Protein AF-A0A3N2N0I7-F1 (afdb_monomer_lite)

Sequence (102 aa):
MNVKKLKTDQIIHLSMTKERAAIALMLIVTSLMLNAREVIDLNRDWRFHRGDSKMWQAPDADDGDWEVINVPHNITSEADDDGKFGAVGIAEADGFCRYNIV

Secondary structure (DSSP, 8-state):
--HHHHHHHHHHHHHHHHHHHHHHHHHHHHHHT-PPPP-----S-EEE-SS--GGGGSTT---TTSEEE-SS--SSS---TT----------TT--------

Structure (mmCIF, N/CA/C/O backbone):
data_AF-A0A3N2N0I7-F1
#
_entry.id   AF-A0A3N2N0I7-F1
#
loop_
_atom_site.group_PDB
_atom_site.id
_atom_site.type_symbol
_atom_site.label_atom_id
_atom_site.label_alt_id
_atom_site.label_comp_id
_atom_site.label_asym_id
_atom_site.label_entity_id
_atom_site.label_seq_id
_atom_site.pdbx_PDB_ins_code
_atom_site.Cartn_x
_atom_site.Cartn_y
_atom_site.Cartn_z
_atom_site.occupancy
_atom_site.B_iso_or_equiv
_atom_site.auth_seq_id
_atom_site.auth_comp_id
_atom_site.auth_asym_id
_atom_site.auth_atom_id
_atom_site.pdbx_PDB_model_num
ATOM 1 N N . MET A 1 1 ? -41.383 -2.241 61.992 1.00 57.31 1 MET A N 1
ATOM 2 C CA . MET A 1 1 ? -40.767 -2.403 60.655 1.00 57.31 1 MET A CA 1
ATOM 3 C C . MET A 1 1 ? -41.885 -2.548 59.628 1.00 57.31 1 MET A C 1
ATOM 5 O O . MET A 1 1 ? -42.707 -3.440 59.783 1.00 57.31 1 MET A O 1
ATOM 9 N N . ASN A 1 2 ? -42.015 -1.627 58.668 1.00 82.25 2 ASN A N 1
ATOM 10 C CA . ASN A 1 2 ? -43.150 -1.622 57.736 1.00 82.25 2 ASN A CA 1
ATOM 11 C C . ASN A 1 2 ? -42.810 -2.460 56.495 1.00 82.25 2 ASN A C 1
ATOM 13 O O . ASN A 1 2 ? -42.039 -2.028 55.642 1.00 82.25 2 ASN A O 1
ATOM 17 N N . VAL A 1 3 ? -43.396 -3.654 56.407 1.00 81.56 3 VAL A N 1
ATOM 18 C CA . VAL A 1 3 ? -43.153 -4.627 55.327 1.00 81.56 3 VAL A CA 1
ATOM 19 C C . VAL A 1 3 ? -43.483 -4.045 53.944 1.00 81.56 3 VAL A C 1
ATOM 21 O O . VAL A 1 3 ? -42.827 -4.383 52.961 1.00 81.56 3 VAL A O 1
ATOM 24 N N . LYS A 1 4 ? -44.441 -3.107 53.858 1.00 81.44 4 LYS A N 1
ATOM 25 C CA . LYS A 1 4 ? -44.764 -2.404 52.605 1.00 81.44 4 LYS A CA 1
ATOM 26 C C . LYS A 1 4 ? -43.635 -1.465 52.180 1.00 81.44 4 LYS A C 1
ATOM 28 O O . LYS A 1 4 ? -43.268 -1.467 51.013 1.00 81.44 4 LYS A O 1
ATOM 33 N N . LYS A 1 5 ? -43.050 -0.727 53.132 1.00 77.88 5 LYS A N 1
ATOM 34 C CA . LYS A 1 5 ? -41.918 0.181 52.881 1.00 77.88 5 LYS A CA 1
ATOM 35 C C . LYS A 1 5 ? -40.695 -0.592 52.380 1.00 77.88 5 LYS A C 1
ATOM 37 O O . LYS A 1 5 ? -40.126 -0.231 51.361 1.00 77.88 5 LYS A O 1
ATOM 42 N N . LEU A 1 6 ? -40.393 -1.724 53.023 1.00 79.81 6 LEU A N 1
ATOM 43 C CA . LEU A 1 6 ? -39.289 -2.600 52.624 1.00 79.81 6 LEU A CA 1
ATOM 44 C C . LEU A 1 6 ? -39.466 -3.128 51.192 1.00 79.81 6 LEU A C 1
ATOM 46 O O . LEU A 1 6 ? -38.515 -3.158 50.421 1.00 79.81 6 LEU A O 1
ATOM 50 N N . LYS A 1 7 ? -40.692 -3.512 50.812 1.00 79.81 7 LYS A N 1
ATOM 51 C CA . LYS A 1 7 ? -40.983 -4.021 49.466 1.00 79.81 7 LYS A CA 1
ATOM 52 C C . LYS A 1 7 ? -40.847 -2.934 48.395 1.00 79.81 7 LYS A C 1
ATOM 54 O O . LYS A 1 7 ? -40.321 -3.217 47.324 1.00 79.81 7 LYS A O 1
ATOM 59 N N . THR A 1 8 ? -41.260 -1.704 48.691 1.00 84.00 8 THR A N 1
ATOM 60 C CA . THR A 1 8 ? -41.086 -0.553 47.795 1.00 84.00 8 THR A CA 1
ATOM 61 C C . THR A 1 8 ? -39.611 -0.193 47.620 1.00 84.00 8 THR A C 1
ATOM 63 O O . THR A 1 8 ? -39.161 -0.056 46.487 1.00 84.00 8 THR A O 1
ATOM 66 N N . ASP A 1 9 ? -38.838 -0.139 48.709 1.00 82.94 9 ASP A N 1
ATOM 67 C CA . ASP A 1 9 ? -37.402 0.165 48.661 1.00 82.94 9 ASP A CA 1
ATOM 68 C C . ASP A 1 9 ? -36.633 -0.900 47.857 1.00 82.94 9 ASP A C 1
ATOM 70 O O . ASP A 1 9 ? -35.796 -0.571 47.018 1.00 82.94 9 ASP A O 1
ATOM 74 N N . GLN A 1 10 ? -36.972 -2.183 48.035 1.00 81.25 10 GLN A N 1
ATOM 75 C CA . GLN A 1 10 ? -36.410 -3.285 47.246 1.00 81.25 10 GLN A CA 1
ATOM 76 C C . GLN A 1 10 ? -36.746 -3.160 45.756 1.00 81.25 10 GLN A C 1
ATOM 78 O O . GLN A 1 10 ? -35.867 -3.338 44.922 1.00 81.25 10 GLN A O 1
ATOM 83 N N . ILE A 1 11 ? -37.989 -2.821 45.402 1.00 76.44 11 ILE A N 1
ATOM 84 C CA . ILE A 1 11 ? -38.406 -2.657 44.001 1.00 76.44 11 ILE A CA 1
ATOM 85 C C . ILE A 1 11 ? -37.707 -1.454 43.352 1.00 76.44 11 ILE A C 1
ATOM 87 O O . ILE A 1 11 ? -37.252 -1.567 42.215 1.00 76.44 11 ILE A O 1
ATOM 91 N N . ILE A 1 12 ? -37.560 -0.334 44.067 1.00 75.56 12 ILE A N 1
ATOM 92 C CA . ILE A 1 12 ? -36.864 0.863 43.574 1.00 75.56 12 ILE A CA 1
ATOM 93 C C . ILE A 1 12 ? -35.371 0.575 43.377 1.00 75.56 12 ILE A C 1
ATOM 95 O O . ILE A 1 12 ? -34.834 0.848 42.304 1.00 75.56 12 ILE A O 1
ATOM 99 N N . HIS A 1 13 ? -34.701 -0.037 44.361 1.00 70.00 13 HIS A N 1
ATOM 100 C CA . HIS A 1 13 ? -33.298 -0.434 44.223 1.00 70.00 13 HIS A CA 1
ATOM 101 C C . HIS A 1 13 ? -33.095 -1.409 43.060 1.00 70.00 13 HIS A C 1
ATOM 103 O O . HIS A 1 13 ? -32.149 -1.229 42.292 1.00 70.00 13 HIS A O 1
ATOM 109 N N . LEU A 1 14 ? -33.995 -2.386 42.895 1.00 72.19 14 LEU A N 1
ATOM 110 C CA . LEU A 1 14 ? -33.964 -3.380 41.818 1.00 72.19 14 LEU A CA 1
ATOM 111 C C . LEU A 1 14 ? -34.268 -2.771 40.435 1.00 72.19 14 LEU A C 1
ATOM 113 O O . LEU A 1 14 ? -33.745 -3.253 39.435 1.00 72.19 14 LEU A O 1
ATOM 117 N N . SER A 1 15 ? -35.088 -1.719 40.357 1.00 71.19 15 SER A N 1
ATOM 118 C CA . SER A 1 15 ? -35.356 -0.952 39.128 1.00 71.19 15 SER A CA 1
ATOM 119 C C . SER A 1 15 ? -34.118 -0.167 38.689 1.00 71.19 15 SER A C 1
ATOM 121 O O . SER A 1 15 ? -33.639 -0.310 37.568 1.00 71.19 15 SER A O 1
ATOM 123 N N . MET A 1 16 ? -33.535 0.590 39.620 1.00 72.75 16 MET A N 1
ATOM 124 C CA . MET A 1 16 ? -32.402 1.484 39.367 1.00 7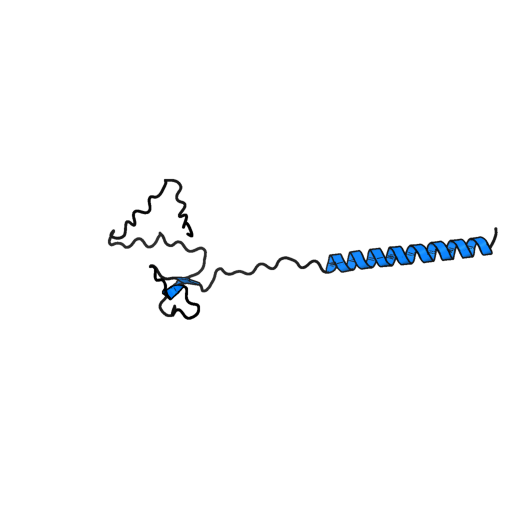2.75 16 MET A CA 1
ATOM 125 C C . MET A 1 16 ? -31.094 0.729 39.071 1.00 72.75 16 MET A C 1
ATOM 127 O O . MET A 1 16 ? -30.236 1.228 38.344 1.00 72.75 16 MET A O 1
ATOM 131 N N . THR A 1 17 ? -30.909 -0.481 39.617 1.00 80.56 17 THR A N 1
ATOM 132 C CA . THR A 1 17 ? -29.733 -1.322 39.306 1.00 80.56 17 THR A CA 1
ATOM 133 C C . THR A 1 17 ? -29.809 -1.958 37.922 1.00 80.56 17 THR A C 1
ATOM 135 O O . THR A 1 17 ? -28.768 -2.102 37.285 1.00 80.56 17 THR A O 1
ATOM 138 N N . LYS A 1 18 ? -31.005 -2.288 37.416 1.00 76.31 18 LYS A N 1
ATOM 139 C CA . LYS A 1 18 ? -31.182 -2.857 36.067 1.00 76.31 18 LYS A CA 1
ATOM 140 C C . LYS A 1 18 ? -30.832 -1.858 34.966 1.00 76.31 18 LYS A C 1
ATOM 142 O O . LYS A 1 18 ? -30.133 -2.216 34.026 1.00 76.31 18 LYS A O 1
ATOM 147 N N . GLU A 1 19 ? -31.262 -0.608 35.107 1.00 84.12 19 GLU A N 1
ATOM 148 C CA . GLU A 1 19 ? -30.968 0.462 34.142 1.00 84.12 19 GLU A CA 1
ATOM 149 C C . GLU A 1 19 ? -29.465 0.762 34.074 1.00 84.12 19 GLU A C 1
ATOM 151 O O . GLU A 1 19 ? -28.878 0.835 32.995 1.00 84.12 19 GLU A O 1
ATOM 156 N N . ARG A 1 20 ? -28.810 0.841 35.238 1.00 86.81 20 ARG A N 1
ATOM 157 C CA . ARG A 1 20 ? -27.353 1.018 35.326 1.00 86.81 20 ARG A CA 1
ATOM 158 C C . ARG A 1 20 ? -26.593 -0.172 34.743 1.00 86.81 20 ARG A C 1
ATOM 160 O O . ARG A 1 20 ? -25.603 0.032 34.046 1.00 86.81 20 ARG A O 1
ATOM 167 N N . ALA A 1 21 ? -27.062 -1.397 34.988 1.00 87.88 21 ALA A N 1
ATOM 168 C CA . ALA A 1 21 ? -26.470 -2.603 34.418 1.00 87.88 21 ALA A CA 1
ATOM 169 C C . ALA A 1 21 ? -26.605 -2.645 32.886 1.00 87.88 21 ALA A C 1
ATOM 171 O O . ALA A 1 21 ? -25.658 -3.039 32.212 1.00 87.88 21 ALA A O 1
ATOM 172 N N . ALA A 1 22 ? -27.732 -2.191 32.328 1.00 89.38 22 ALA A N 1
ATOM 173 C CA . ALA A 1 22 ? -27.937 -2.121 30.882 1.00 89.38 22 ALA A CA 1
ATOM 174 C C . ALA A 1 22 ? -27.012 -1.095 30.206 1.00 89.38 22 ALA A C 1
ATOM 176 O O . ALA A 1 22 ? -26.413 -1.397 29.176 1.00 89.38 22 ALA A O 1
ATOM 177 N N . ILE A 1 23 ? -26.839 0.089 30.806 1.00 89.81 23 ILE A N 1
ATOM 178 C CA . ILE A 1 23 ? -25.900 1.106 30.306 1.00 89.81 23 ILE A CA 1
ATOM 179 C C . ILE A 1 23 ? -24.458 0.589 30.386 1.00 89.81 23 ILE A C 1
ATOM 181 O O . ILE A 1 23 ? -23.713 0.702 29.415 1.00 89.81 23 ILE A O 1
ATOM 185 N N . ALA A 1 24 ? -24.071 -0.029 31.507 1.00 90.44 24 ALA A N 1
ATOM 186 C CA . ALA A 1 24 ? -22.749 -0.636 31.651 1.00 90.44 24 ALA A CA 1
ATOM 187 C C . ALA A 1 24 ? -22.509 -1.727 30.594 1.00 90.44 24 ALA A C 1
ATOM 189 O O . ALA A 1 24 ? -21.450 -1.760 29.975 1.00 90.44 24 ALA A O 1
ATOM 190 N N . LEU A 1 25 ? -23.512 -2.570 30.332 1.00 91.44 25 LEU A N 1
ATOM 191 C CA . LEU A 1 25 ? -23.441 -3.606 29.308 1.00 91.44 25 LEU A CA 1
ATOM 192 C C . LEU A 1 25 ? -23.289 -3.012 27.901 1.00 91.44 25 LEU A C 1
ATOM 194 O O . LEU A 1 25 ? -22.440 -3.480 27.150 1.00 91.44 25 LEU A O 1
ATOM 198 N N . MET A 1 26 ? -24.041 -1.961 27.553 1.00 88.31 26 MET A N 1
ATOM 199 C CA . MET A 1 26 ? -23.873 -1.280 26.262 1.00 88.31 26 MET A CA 1
ATOM 200 C C . MET A 1 26 ? -22.469 -0.694 26.104 1.00 88.31 26 MET A C 1
ATOM 202 O O . MET A 1 26 ? -21.856 -0.875 25.059 1.00 88.31 26 MET A O 1
ATOM 206 N N . LEU A 1 27 ? -21.928 -0.036 27.133 1.00 89.12 27 LEU A N 1
ATOM 207 C CA . LEU A 1 27 ? -20.581 0.544 27.077 1.00 89.12 27 LEU A CA 1
ATOM 208 C C . LEU A 1 27 ? -19.491 -0.526 26.910 1.00 89.12 27 LEU A C 1
ATOM 210 O O . LEU A 1 27 ? -18.532 -0.323 26.162 1.00 89.12 27 LEU A O 1
ATOM 214 N N . ILE A 1 28 ? -19.656 -1.680 27.560 1.00 90.12 28 ILE A N 1
ATOM 215 C CA . ILE A 1 28 ? -18.764 -2.834 27.396 1.00 90.12 28 ILE A CA 1
ATOM 216 C C . ILE A 1 28 ? -18.849 -3.380 25.966 1.00 90.12 28 ILE A C 1
ATOM 218 O O . ILE A 1 28 ? -17.815 -3.569 25.331 1.00 90.12 28 ILE A O 1
ATOM 222 N N . VAL A 1 29 ? -20.057 -3.571 25.424 1.00 89.75 29 VAL A N 1
ATOM 223 C CA . VAL A 1 29 ? -20.255 -4.064 24.049 1.00 89.75 29 VAL A CA 1
ATOM 224 C C . VAL A 1 29 ? -19.644 -3.109 23.021 1.00 89.75 29 VAL A C 1
ATOM 226 O O . VAL A 1 29 ? -18.944 -3.560 22.121 1.00 89.75 29 VAL A O 1
ATOM 229 N N . THR A 1 30 ? -19.820 -1.796 23.182 1.00 87.81 30 THR A N 1
ATOM 230 C CA . THR A 1 30 ? -19.219 -0.791 22.290 1.00 87.81 30 THR A CA 1
ATOM 231 C C . THR A 1 30 ? -17.690 -0.815 22.342 1.00 87.81 30 THR A C 1
ATOM 233 O O . THR A 1 30 ? -17.037 -0.665 21.313 1.00 87.81 30 THR A O 1
ATOM 236 N N . SER A 1 31 ? -17.105 -1.061 23.519 1.00 80.94 31 SER A N 1
ATOM 237 C CA . SER A 1 31 ? -15.646 -1.154 23.683 1.00 80.94 31 SER A CA 1
ATOM 238 C C . SER A 1 31 ? -15.059 -2.398 23.004 1.00 80.94 31 SER A C 1
ATOM 240 O O . SER A 1 31 ? -13.919 -2.374 22.551 1.00 80.94 31 SER A O 1
ATOM 242 N N . LEU A 1 32 ? -15.841 -3.476 22.890 1.00 79.06 32 LEU A N 1
ATOM 243 C CA . LEU A 1 32 ? -15.457 -4.700 22.176 1.00 79.06 32 LEU A CA 1
ATOM 244 C C . LEU A 1 32 ? -15.522 -4.553 20.645 1.00 79.06 32 LEU A C 1
ATOM 246 O O . LEU A 1 32 ? -14.944 -5.371 19.939 1.00 79.06 32 LEU A O 1
ATOM 250 N N . MET A 1 33 ? -16.208 -3.526 20.132 1.00 74.88 33 MET A N 1
ATOM 251 C CA . MET A 1 33 ? -16.348 -3.241 18.694 1.00 74.88 33 MET A CA 1
ATOM 252 C C . MET A 1 33 ? -15.299 -2.244 18.168 1.00 74.88 33 MET A C 1
ATOM 254 O O . MET A 1 33 ? -15.417 -1.749 17.046 1.00 74.88 33 MET A O 1
ATOM 258 N N . LEU A 1 34 ? -14.277 -1.910 18.965 1.00 74.44 34 LEU A N 1
ATOM 259 C CA . LEU A 1 34 ? -13.154 -1.093 18.509 1.00 74.44 34 LEU A CA 1
ATOM 260 C C . LEU A 1 34 ? -12.371 -1.863 17.438 1.00 74.44 34 LEU A C 1
ATOM 262 O O . LEU A 1 34 ? -11.644 -2.808 17.736 1.00 74.44 34 LEU A O 1
ATOM 266 N N . ASN A 1 35 ? -12.526 -1.448 16.182 1.00 77.06 35 ASN A N 1
ATOM 267 C CA . ASN A 1 35 ? -11.741 -1.977 15.075 1.00 77.06 35 ASN A CA 1
ATOM 268 C C . ASN A 1 35 ? -10.276 -1.572 15.269 1.00 77.06 35 ASN A C 1
ATOM 270 O O . ASN A 1 35 ? -9.941 -0.385 15.270 1.00 77.06 35 ASN A O 1
ATOM 274 N N . ALA A 1 36 ? -9.404 -2.561 15.450 1.00 78.94 36 ALA A N 1
ATOM 275 C CA . ALA A 1 36 ? -7.967 -2.340 15.423 1.00 78.94 36 ALA A CA 1
ATOM 276 C C . ALA A 1 36 ? -7.545 -1.901 14.011 1.00 78.94 36 ALA A C 1
ATOM 278 O O . ALA A 1 36 ? -8.105 -2.355 13.015 1.00 78.94 36 ALA A O 1
ATOM 279 N N . ARG A 1 37 ? -6.552 -1.010 13.918 1.00 87.12 37 ARG A N 1
ATOM 280 C CA . ARG A 1 37 ? -5.974 -0.612 12.630 1.00 87.12 37 ARG A CA 1
ATOM 281 C C . ARG A 1 37 ? -5.317 -1.824 11.974 1.00 87.12 37 ARG A C 1
ATOM 283 O O . ARG A 1 37 ? -4.377 -2.382 12.536 1.00 87.12 37 ARG A O 1
ATOM 290 N N . GLU A 1 38 ? -5.768 -2.172 10.777 1.00 88.69 38 GLU A N 1
ATOM 291 C CA . GLU A 1 38 ? -5.077 -3.133 9.923 1.00 88.69 38 GLU A CA 1
ATOM 292 C C . GLU A 1 38 ? -3.881 -2.454 9.241 1.00 88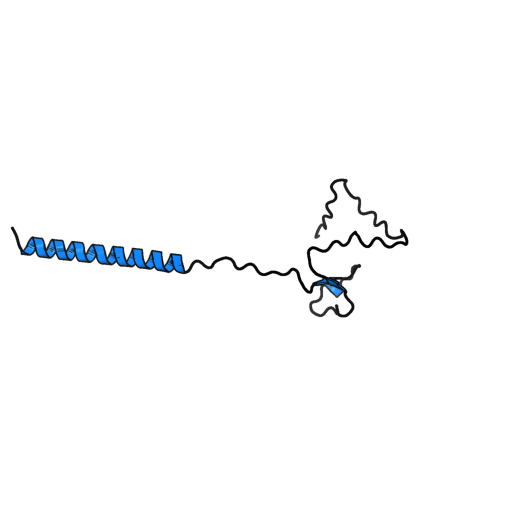.69 38 GLU A C 1
ATOM 294 O O . GLU A 1 38 ? -3.960 -1.305 8.796 1.00 88.69 38 GLU A O 1
ATOM 299 N N . VAL A 1 39 ? -2.747 -3.153 9.204 1.00 91.94 39 VAL A N 1
ATOM 300 C CA . VAL A 1 39 ? -1.529 -2.712 8.519 1.00 91.94 39 VAL A CA 1
ATOM 301 C C . VAL A 1 39 ? -1.153 -3.802 7.530 1.00 91.94 39 VAL A C 1
ATOM 303 O O . VAL A 1 39 ? -0.847 -4.919 7.938 1.00 91.94 39 VAL A O 1
ATOM 306 N N . ILE A 1 40 ? -1.193 -3.464 6.244 1.00 92.81 40 ILE A N 1
ATOM 307 C CA . ILE A 1 40 ? -0.888 -4.378 5.143 1.00 92.81 40 ILE A CA 1
ATOM 308 C C . ILE A 1 40 ? 0.497 -4.032 4.598 1.00 92.81 40 ILE A C 1
ATOM 310 O O . ILE A 1 40 ? 0.832 -2.856 4.441 1.00 92.81 40 ILE A O 1
ATOM 314 N N . ASP A 1 41 ? 1.296 -5.064 4.331 1.00 92.38 41 ASP A N 1
ATOM 315 C CA . ASP A 1 41 ? 2.596 -4.925 3.686 1.00 92.38 41 ASP A CA 1
ATOM 316 C C . ASP A 1 41 ? 2.409 -4.727 2.175 1.00 92.38 41 ASP A C 1
ATOM 318 O O . ASP A 1 41 ? 1.910 -5.614 1.484 1.00 92.38 41 ASP A O 1
ATOM 322 N N . LEU A 1 42 ? 2.800 -3.555 1.676 1.00 94.81 42 LEU A N 1
ATOM 323 C CA . LEU A 1 42 ? 2.762 -3.194 0.257 1.00 94.81 42 LEU A CA 1
ATOM 324 C C . LEU A 1 42 ? 4.170 -3.135 -0.339 1.00 94.81 42 LEU A C 1
ATOM 326 O O . LEU A 1 42 ? 4.398 -2.433 -1.314 1.00 94.81 42 LEU A O 1
ATOM 330 N N . ASN A 1 43 ? 5.140 -3.826 0.255 1.00 96.38 43 ASN A N 1
ATOM 331 C CA . ASN A 1 43 ? 6.534 -3.704 -0.151 1.00 96.38 43 ASN A CA 1
ATOM 332 C C . ASN A 1 43 ? 6.911 -4.511 -1.397 1.00 96.38 43 ASN A C 1
ATOM 334 O O . ASN A 1 43 ? 8.079 -4.506 -1.771 1.00 96.38 43 ASN A O 1
ATOM 338 N N . ARG A 1 44 ? 5.976 -5.230 -2.023 1.00 94.94 44 ARG A N 1
ATOM 339 C CA . ARG A 1 44 ? 6.292 -6.219 -3.060 1.00 94.94 44 ARG A CA 1
ATOM 340 C C . ARG A 1 44 ? 5.633 -5.920 -4.392 1.00 94.94 44 ARG A C 1
ATOM 342 O O . ARG A 1 44 ? 4.600 -5.260 -4.431 1.00 94.94 44 ARG A O 1
ATOM 349 N N . ASP A 1 45 ? 6.240 -6.463 -5.442 1.00 94.88 45 ASP A N 1
ATOM 350 C CA . ASP A 1 45 ? 5.675 -6.560 -6.790 1.00 94.88 45 ASP A CA 1
ATOM 351 C C . ASP A 1 45 ? 5.381 -5.202 -7.458 1.00 94.88 45 ASP A C 1
ATOM 353 O O . ASP A 1 45 ? 4.439 -5.065 -8.239 1.00 94.88 45 ASP A O 1
ATOM 357 N N . TRP A 1 46 ? 6.207 -4.191 -7.177 1.00 93.50 46 TRP A N 1
ATOM 358 C CA . TRP A 1 46 ? 6.115 -2.885 -7.832 1.00 93.50 46 TRP A CA 1
ATOM 359 C C . TRP A 1 46 ? 6.766 -2.912 -9.210 1.00 93.50 46 TRP A C 1
ATOM 361 O O . TRP A 1 46 ? 7.857 -3.454 -9.364 1.00 93.50 46 TRP A O 1
ATOM 371 N N . ARG A 1 47 ? 6.137 -2.264 -10.195 1.00 93.25 47 ARG A N 1
ATOM 372 C CA . ARG A 1 47 ? 6.727 -2.023 -11.517 1.00 93.25 47 ARG A CA 1
ATOM 373 C C . ARG A 1 47 ? 7.486 -0.700 -11.529 1.00 93.25 47 ARG A C 1
ATOM 375 O O . ARG A 1 47 ? 6.935 0.329 -11.141 1.00 93.25 47 ARG A O 1
ATOM 382 N N . PHE A 1 48 ? 8.738 -0.721 -11.979 1.00 91.00 48 PHE A N 1
ATOM 383 C CA . PHE A 1 48 ? 9.614 0.448 -12.033 1.00 91.00 48 PHE A CA 1
ATOM 384 C C . PHE A 1 48 ? 10.314 0.578 -13.389 1.00 91.00 48 PHE A C 1
ATOM 386 O O . PHE A 1 48 ? 10.805 -0.397 -13.956 1.00 91.00 48 PHE A O 1
ATOM 393 N N . HIS A 1 49 ? 10.382 1.809 -13.897 1.00 88.44 49 HIS A N 1
ATOM 394 C CA . HIS A 1 49 ? 11.093 2.138 -15.126 1.00 88.44 49 HIS A CA 1
ATOM 395 C C . HIS A 1 49 ? 11.731 3.528 -15.015 1.00 88.44 49 HIS A C 1
ATOM 397 O O . HIS A 1 49 ? 11.088 4.487 -14.585 1.00 88.44 49 HIS A O 1
ATOM 403 N N . ARG A 1 50 ? 13.001 3.659 -15.423 1.00 85.94 50 ARG A N 1
ATOM 404 C CA . ARG A 1 50 ? 13.706 4.953 -15.453 1.00 85.94 50 ARG A CA 1
ATOM 405 C C . ARG A 1 50 ? 13.248 5.775 -16.662 1.00 85.94 50 ARG A C 1
ATOM 407 O O . ARG A 1 50 ? 13.317 5.313 -17.797 1.00 85.94 50 ARG A O 1
ATOM 414 N N . GLY A 1 51 ? 12.804 7.006 -16.435 1.00 84.56 51 GLY A N 1
ATOM 415 C CA . GLY A 1 51 ? 12.372 7.934 -17.484 1.00 84.56 51 GLY A CA 1
ATOM 416 C C . GLY A 1 51 ? 11.137 8.724 -17.066 1.00 84.56 51 GLY A C 1
ATOM 417 O O . GLY A 1 51 ? 10.718 8.652 -15.915 1.00 84.56 51 GLY A O 1
ATOM 418 N N . ASP A 1 52 ? 10.542 9.451 -18.009 1.00 85.62 52 ASP A N 1
ATOM 419 C CA . ASP A 1 52 ? 9.262 10.136 -17.813 1.00 85.62 52 ASP A CA 1
ATOM 420 C C . ASP A 1 52 ? 8.443 10.111 -19.112 1.00 85.62 52 ASP A C 1
ATOM 422 O O . ASP A 1 52 ? 8.969 10.330 -20.207 1.00 85.62 52 ASP A O 1
ATOM 426 N N . SER A 1 53 ? 7.147 9.838 -18.991 1.00 88.50 53 SER A N 1
ATOM 427 C CA . SER A 1 53 ? 6.180 9.898 -20.082 1.00 88.50 53 SER A CA 1
ATOM 428 C C . SER A 1 53 ? 4.793 10.168 -19.524 1.00 88.50 53 SER A C 1
ATOM 430 O O . SER A 1 53 ? 4.321 9.487 -18.614 1.00 88.50 53 SER A O 1
ATOM 432 N N . LYS A 1 54 ? 4.070 11.103 -20.148 1.00 89.44 54 LYS A N 1
ATOM 433 C CA . LYS A 1 54 ? 2.686 11.433 -19.767 1.00 89.44 54 LYS A CA 1
ATOM 434 C C . LYS A 1 54 ? 1.727 10.247 -19.889 1.00 89.44 54 LYS A C 1
ATOM 436 O O . LYS A 1 54 ? 0.696 10.234 -19.228 1.00 89.44 54 LYS A O 1
ATOM 441 N N . MET A 1 55 ? 2.058 9.268 -20.731 1.00 89.94 55 MET A N 1
ATOM 442 C CA . MET A 1 55 ? 1.227 8.084 -20.957 1.00 89.94 55 MET A CA 1
ATOM 443 C C . MET A 1 55 ? 1.263 7.105 -19.777 1.00 89.94 55 MET A C 1
ATOM 445 O O . MET A 1 55 ? 0.310 6.364 -19.584 1.00 89.94 55 MET A O 1
ATOM 449 N N . TRP A 1 56 ? 2.325 7.116 -18.965 1.00 91.12 56 TRP A N 1
ATOM 450 C CA . TRP A 1 56 ? 2.526 6.148 -17.878 1.00 91.12 56 TRP A CA 1
ATOM 451 C C . TRP A 1 56 ? 1.639 6.383 -16.648 1.00 91.12 56 TRP A C 1
ATOM 453 O O . TRP A 1 56 ? 1.621 5.569 -15.736 1.00 91.12 56 TRP A O 1
ATOM 463 N N . GLN A 1 57 ? 0.893 7.490 -16.613 1.00 91.12 57 GLN A N 1
ATOM 464 C CA . GLN A 1 57 ? -0.095 7.771 -15.564 1.00 91.12 57 GLN A CA 1
ATOM 465 C C . GLN A 1 57 ? -1.465 7.142 -15.861 1.00 91.12 57 GLN A C 1
ATOM 467 O O . GLN A 1 57 ? -2.360 7.185 -15.016 1.00 91.12 57 GLN A O 1
ATOM 472 N N . ALA A 1 58 ? -1.661 6.618 -17.076 1.00 94.44 58 ALA A N 1
ATOM 473 C CA . ALA A 1 58 ? -2.918 6.010 -17.478 1.00 94.44 58 ALA A CA 1
ATOM 474 C C . ALA A 1 58 ? -3.114 4.652 -16.767 1.00 94.44 58 ALA A C 1
ATOM 476 O O . ALA A 1 58 ? -2.154 3.890 -16.664 1.00 94.44 58 ALA A O 1
ATOM 477 N N . PRO A 1 59 ? -4.330 4.306 -16.295 1.00 93.69 59 PRO A N 1
ATOM 478 C CA . PRO A 1 59 ? -4.588 3.019 -15.634 1.00 93.69 59 PRO A CA 1
ATOM 479 C C . PRO A 1 59 ? -4.350 1.789 -16.521 1.00 93.69 59 PRO A C 1
ATOM 481 O O . PRO A 1 59 ? -4.233 0.680 -16.012 1.00 93.69 59 PRO A O 1
ATOM 484 N N . ASP A 1 60 ? -4.348 1.986 -17.838 1.00 94.81 60 ASP A N 1
ATOM 485 C CA . ASP A 1 60 ? -4.124 0.991 -18.884 1.00 94.81 60 ASP A CA 1
ATOM 486 C C . ASP A 1 60 ? -2.736 1.115 -19.532 1.00 94.81 60 ASP A C 1
ATOM 488 O O . ASP A 1 60 ? -2.500 0.542 -20.597 1.00 94.81 60 ASP A O 1
ATOM 492 N N . ALA A 1 61 ? -1.819 1.866 -18.913 1.00 92.94 61 ALA A N 1
ATOM 493 C CA . ALA A 1 61 ? -0.434 1.925 -19.354 1.00 92.94 61 ALA A CA 1
ATOM 494 C C . ALA A 1 61 ? 0.195 0.523 -19.335 1.00 92.94 61 ALA A C 1
ATOM 496 O O . ALA A 1 61 ? 0.074 -0.211 -18.357 1.00 92.94 61 ALA A O 1
ATOM 497 N N . ASP A 1 62 ? 0.876 0.170 -20.424 1.00 92.81 62 ASP A N 1
ATOM 498 C CA . ASP A 1 62 ? 1.612 -1.088 -20.519 1.00 92.81 62 ASP A CA 1
ATOM 499 C C . ASP A 1 62 ? 2.933 -0.982 -19.745 1.00 92.81 62 ASP A C 1
ATOM 501 O O . ASP A 1 62 ? 3.845 -0.246 -20.135 1.00 92.81 62 ASP A O 1
ATOM 505 N N . ASP A 1 63 ? 3.006 -1.706 -18.630 1.00 92.88 63 ASP A N 1
ATOM 506 C CA . ASP A 1 63 ? 4.173 -1.839 -17.760 1.00 92.88 63 ASP A CA 1
ATOM 507 C C . ASP A 1 63 ? 4.838 -3.227 -17.874 1.00 92.88 63 ASP A C 1
ATOM 509 O O . ASP A 1 63 ? 5.667 -3.600 -17.038 1.00 92.88 63 ASP A O 1
ATOM 513 N N . GLY A 1 64 ? 4.510 -4.004 -18.917 1.00 94.19 64 GLY A N 1
ATOM 514 C CA . GLY A 1 64 ? 4.965 -5.388 -19.078 1.00 94.19 64 GLY A CA 1
ATOM 515 C C . GLY A 1 64 ? 6.488 -5.548 -19.118 1.00 94.19 64 GLY A C 1
ATOM 516 O O . GLY A 1 64 ? 7.021 -6.510 -18.556 1.00 94.19 64 GLY A O 1
ATOM 517 N N . ASP A 1 65 ? 7.178 -4.571 -19.711 1.00 92.88 65 ASP A N 1
ATOM 518 C CA . ASP A 1 65 ? 8.641 -4.532 -19.841 1.00 92.88 65 ASP A CA 1
ATOM 519 C C . ASP A 1 65 ? 9.344 -3.843 -18.654 1.00 92.88 65 ASP A C 1
ATOM 521 O O . ASP A 1 65 ? 10.567 -3.689 -18.655 1.00 92.88 65 ASP A O 1
ATOM 525 N N . TRP A 1 66 ? 8.598 -3.400 -17.637 1.00 93.62 66 TRP A N 1
ATOM 526 C CA . TRP A 1 66 ? 9.160 -2.708 -16.478 1.00 93.62 66 TRP A CA 1
ATOM 527 C C . TRP A 1 66 ? 9.735 -3.696 -15.467 1.00 93.62 66 TRP A C 1
ATOM 529 O O . TRP A 1 66 ? 9.237 -4.815 -15.287 1.00 93.62 66 TRP A O 1
ATOM 539 N N . GLU A 1 67 ? 10.763 -3.251 -14.751 1.00 91.06 67 GLU A N 1
ATOM 540 C CA . GLU A 1 67 ? 11.400 -4.041 -13.709 1.00 91.06 67 GLU A CA 1
ATOM 541 C C . GLU A 1 67 ? 10.431 -4.287 -12.549 1.00 91.06 67 GLU A C 1
ATOM 543 O O . GLU A 1 67 ? 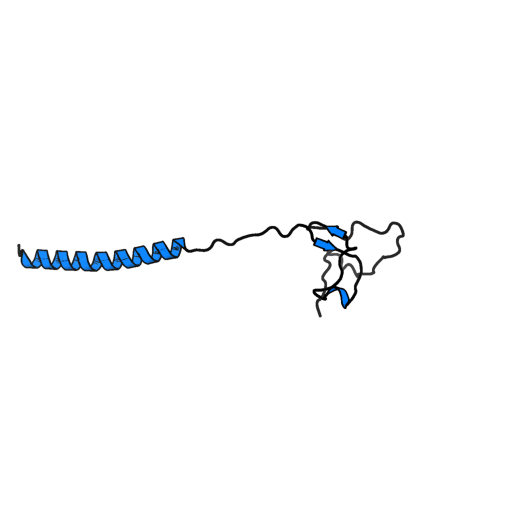9.691 -3.389 -12.144 1.00 91.06 67 GLU A O 1
ATOM 548 N N . VAL A 1 68 ? 10.443 -5.506 -12.003 1.00 93.69 68 VAL A N 1
ATOM 549 C CA . VAL A 1 68 ? 9.708 -5.835 -10.777 1.00 93.69 68 VAL A CA 1
ATOM 550 C C . VAL A 1 68 ? 10.629 -5.650 -9.578 1.00 93.69 68 VAL A C 1
ATOM 552 O O . VAL A 1 68 ? 11.597 -6.393 -9.426 1.00 93.69 68 VAL A O 1
ATOM 555 N N . ILE A 1 69 ? 10.296 -4.703 -8.704 1.00 89.50 69 ILE A N 1
ATOM 556 C CA . ILE A 1 69 ? 11.079 -4.357 -7.515 1.00 89.50 69 ILE A CA 1
ATOM 557 C C . ILE A 1 69 ? 10.271 -4.530 -6.224 1.00 89.50 69 ILE A C 1
ATOM 559 O O . ILE A 1 69 ? 9.038 -4.504 -6.208 1.00 89.50 69 ILE A O 1
ATOM 563 N N . ASN A 1 70 ? 10.992 -4.649 -5.109 1.00 92.06 70 ASN A N 1
ATOM 564 C CA . ASN A 1 70 ? 10.436 -4.529 -3.764 1.00 92.06 70 ASN A CA 1
ATOM 565 C C . ASN A 1 70 ? 10.885 -3.198 -3.147 1.00 92.06 70 ASN A C 1
ATOM 567 O O . ASN A 1 70 ? 12.029 -2.788 -3.343 1.00 92.06 70 ASN A O 1
ATOM 571 N N . VAL A 1 71 ? 10.020 -2.546 -2.369 1.00 87.75 71 VAL A N 1
ATOM 572 C CA . VAL A 1 71 ? 10.354 -1.315 -1.636 1.00 87.75 71 VAL A CA 1
ATOM 573 C C . VAL A 1 71 ? 10.711 -1.620 -0.167 1.00 87.75 71 VAL A C 1
ATOM 575 O O . VAL A 1 71 ? 10.211 -2.593 0.392 1.00 87.75 71 VAL A O 1
ATOM 578 N N . PRO A 1 72 ? 11.581 -0.831 0.495 1.00 91.31 72 PRO A N 1
ATOM 579 C CA . PRO A 1 72 ? 12.299 0.328 -0.038 1.00 91.31 72 PRO A CA 1
ATOM 580 C C . PRO A 1 72 ? 13.365 -0.070 -1.075 1.00 91.31 72 PRO A C 1
ATOM 582 O O . PRO A 1 72 ? 14.133 -1.001 -0.852 1.00 91.31 72 PRO A O 1
ATOM 585 N N . HIS A 1 73 ? 13.423 0.666 -2.189 1.00 80.06 73 HIS A N 1
ATOM 586 C CA . HIS A 1 73 ? 14.389 0.479 -3.278 1.00 80.06 73 HIS A CA 1
ATOM 587 C C . HIS A 1 73 ? 15.242 1.743 -3.451 1.00 80.06 73 HIS A C 1
ATOM 589 O O . HIS A 1 73 ? 14.718 2.853 -3.330 1.00 80.06 73 HIS A O 1
ATOM 595 N N . ASN A 1 74 ? 16.541 1.598 -3.734 1.00 79.62 74 ASN A N 1
ATOM 596 C CA . ASN A 1 74 ? 17.419 2.733 -4.022 1.00 79.62 74 ASN A C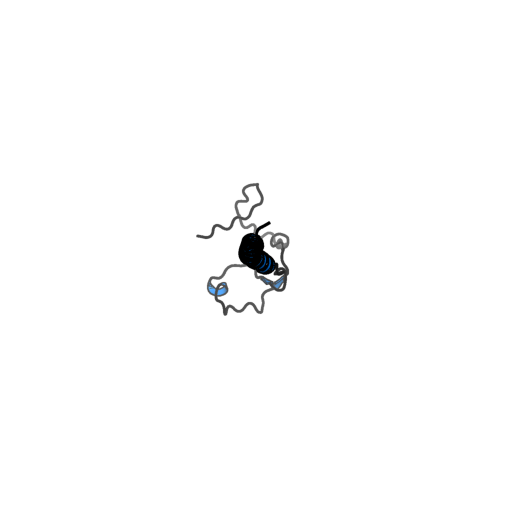A 1
ATOM 597 C C . ASN A 1 74 ? 17.625 2.882 -5.531 1.00 79.62 74 ASN A C 1
ATOM 599 O O . ASN A 1 74 ? 18.159 1.991 -6.173 1.00 79.62 74 ASN A O 1
ATOM 603 N N . ILE A 1 75 ? 17.274 4.047 -6.069 1.00 70.00 75 ILE A N 1
ATOM 604 C CA . ILE A 1 75 ? 17.366 4.347 -7.507 1.00 70.00 75 ILE A CA 1
ATOM 605 C C . ILE A 1 75 ? 18.757 4.907 -7.877 1.00 70.00 75 ILE A C 1
ATOM 607 O O . ILE A 1 75 ? 19.119 4.980 -9.044 1.00 70.00 75 ILE A O 1
ATOM 611 N N . THR A 1 76 ? 19.561 5.313 -6.886 1.00 62.94 76 THR A N 1
ATOM 612 C CA . THR A 1 76 ? 20.836 6.027 -7.108 1.00 62.94 76 THR A CA 1
ATOM 613 C C . THR A 1 76 ? 22.064 5.125 -7.257 1.00 62.94 76 THR A C 1
ATOM 615 O O . THR A 1 76 ? 23.113 5.603 -7.677 1.00 62.94 76 THR A O 1
ATOM 618 N N . SER A 1 77 ? 21.977 3.842 -6.886 1.00 52.91 77 SER A N 1
ATOM 619 C CA . SER A 1 77 ? 23.132 2.925 -6.889 1.00 52.91 77 SER A CA 1
ATOM 620 C C . SER A 1 77 ? 23.447 2.312 -8.251 1.00 52.91 77 SER A C 1
ATOM 622 O O . SER A 1 77 ? 24.524 1.749 -8.418 1.00 52.91 77 SER A O 1
ATOM 624 N N . GLU A 1 78 ? 22.556 2.458 -9.226 1.00 52.75 78 GLU A N 1
ATOM 625 C CA . GLU A 1 78 ? 22.799 2.100 -10.624 1.00 52.75 78 GLU A CA 1
ATOM 626 C C . GLU A 1 78 ? 23.266 3.349 -11.365 1.00 52.75 78 GLU A C 1
ATOM 628 O O . GLU A 1 78 ? 22.583 3.905 -12.224 1.00 52.75 78 GLU A O 1
ATOM 633 N N . ALA A 1 79 ? 24.429 3.852 -10.950 1.00 46.22 79 ALA A N 1
ATOM 634 C CA . ALA A 1 79 ? 25.153 4.817 -11.752 1.00 46.22 79 ALA A CA 1
ATOM 635 C C . ALA A 1 79 ? 25.550 4.112 -13.049 1.00 46.22 79 ALA A C 1
ATOM 637 O O . ALA A 1 79 ? 26.247 3.099 -13.022 1.00 46.22 79 ALA A O 1
ATOM 638 N N . ASP A 1 80 ? 25.076 4.637 -14.173 1.00 47.91 80 ASP A N 1
ATOM 639 C CA . ASP A 1 80 ? 25.528 4.202 -15.481 1.00 47.91 80 ASP A CA 1
ATOM 640 C C . ASP A 1 80 ? 27.068 4.363 -15.523 1.00 47.91 80 ASP A C 1
ATOM 642 O O . ASP A 1 80 ? 27.598 5.465 -15.340 1.00 47.91 80 ASP A O 1
ATOM 646 N N . ASP A 1 81 ? 27.803 3.264 -15.744 1.00 53.78 81 ASP A N 1
ATOM 647 C CA . ASP A 1 81 ? 29.277 3.222 -15.865 1.00 53.78 81 ASP A CA 1
ATOM 648 C C . ASP A 1 81 ? 29.821 4.106 -17.020 1.00 53.78 81 ASP A C 1
ATOM 650 O O . ASP A 1 81 ? 31.026 4.160 -17.274 1.00 53.78 81 ASP A O 1
ATOM 654 N N . ASP A 1 82 ? 28.946 4.811 -17.743 1.00 51.97 82 ASP A N 1
ATOM 655 C CA . ASP A 1 82 ? 29.268 5.713 -18.846 1.00 51.97 82 ASP A CA 1
ATOM 656 C C . ASP A 1 82 ? 29.381 7.195 -18.437 1.00 51.97 82 ASP A C 1
ATOM 658 O O . ASP A 1 82 ? 29.744 8.034 -19.269 1.00 51.97 82 ASP A O 1
ATOM 662 N N . GLY A 1 83 ? 29.106 7.531 -17.169 1.00 45.06 83 GLY A N 1
ATOM 663 C CA . GLY A 1 83 ? 29.280 8.878 -16.624 1.00 45.06 83 GLY A CA 1
ATOM 664 C C . GLY A 1 83 ? 28.471 9.962 -17.346 1.00 45.06 83 GLY A C 1
ATOM 665 O O . GLY A 1 83 ? 28.846 11.137 -17.285 1.00 45.06 83 GLY A O 1
ATOM 666 N N . LYS A 1 84 ? 27.389 9.605 -18.056 1.00 44.84 84 LYS A N 1
ATOM 667 C CA . LYS A 1 84 ? 26.679 10.536 -18.949 1.00 44.84 84 LYS A CA 1
ATOM 668 C C . LYS A 1 84 ? 25.313 11.020 -18.494 1.00 44.84 84 LYS A C 1
ATOM 670 O O . LYS A 1 84 ? 24.733 11.865 -19.174 1.00 44.84 84 LYS A O 1
ATOM 675 N N . PHE A 1 85 ? 24.881 10.661 -17.292 1.00 41.69 85 PHE A N 1
ATOM 676 C CA . PHE A 1 85 ? 23.746 11.314 -16.642 1.00 41.69 85 PHE A CA 1
ATOM 677 C C . PHE A 1 85 ? 24.115 11.810 -15.248 1.00 41.69 85 PHE A C 1
ATOM 679 O O . PHE A 1 85 ? 23.505 11.468 -14.242 1.00 41.69 85 PHE A O 1
ATOM 686 N N . GLY A 1 86 ? 25.077 12.734 -15.207 1.00 38.59 86 GLY A N 1
ATOM 687 C CA . GLY A 1 86 ? 25.031 13.806 -14.221 1.00 38.59 86 GLY A CA 1
ATOM 688 C C . GLY A 1 86 ? 23.798 14.659 -14.501 1.00 38.59 86 GLY A C 1
ATOM 689 O O . GLY A 1 86 ? 23.904 15.738 -15.081 1.00 38.59 86 GLY A O 1
ATOM 690 N N . ALA A 1 87 ? 22.615 14.164 -14.131 1.00 37.75 87 ALA A N 1
ATOM 691 C CA . ALA A 1 87 ? 21.491 15.043 -13.905 1.00 37.75 87 ALA A CA 1
ATOM 692 C C . ALA A 1 87 ? 21.977 16.031 -12.846 1.00 37.75 87 ALA A C 1
ATOM 694 O O . ALA A 1 87 ? 22.172 15.674 -11.685 1.00 37.75 87 ALA A O 1
ATOM 695 N N . VAL A 1 88 ? 22.226 17.269 -13.270 1.00 41.94 88 VAL A N 1
ATOM 696 C CA . VAL A 1 88 ? 22.331 18.424 -12.385 1.00 41.94 88 VAL A CA 1
ATOM 697 C C . VAL A 1 88 ? 20.936 18.629 -11.791 1.00 41.94 88 VAL A C 1
ATOM 699 O O . VAL A 1 88 ? 20.214 19.561 -12.123 1.00 41.94 88 VAL A O 1
ATOM 702 N N . GLY A 1 89 ? 20.522 17.704 -10.928 1.00 37.88 89 GLY A N 1
ATOM 703 C CA . GLY A 1 89 ? 19.775 18.074 -9.754 1.00 37.88 89 GLY A CA 1
ATOM 704 C C . GLY A 1 89 ? 20.769 18.852 -8.917 1.00 37.88 89 GLY A C 1
ATOM 705 O O . GLY A 1 89 ? 21.824 18.335 -8.551 1.00 37.88 89 GLY A O 1
ATOM 706 N N . ILE A 1 90 ? 20.481 20.124 -8.686 1.00 40.38 90 ILE A N 1
ATOM 707 C CA . ILE A 1 90 ? 21.080 20.855 -7.580 1.00 40.38 90 ILE A CA 1
ATOM 708 C C . ILE A 1 90 ? 20.795 20.048 -6.309 1.00 40.38 90 ILE A C 1
ATOM 710 O O . ILE A 1 90 ? 19.735 20.156 -5.704 1.00 40.38 90 ILE A O 1
ATOM 714 N N . ALA A 1 91 ? 21.723 19.166 -5.948 1.00 39.03 91 ALA A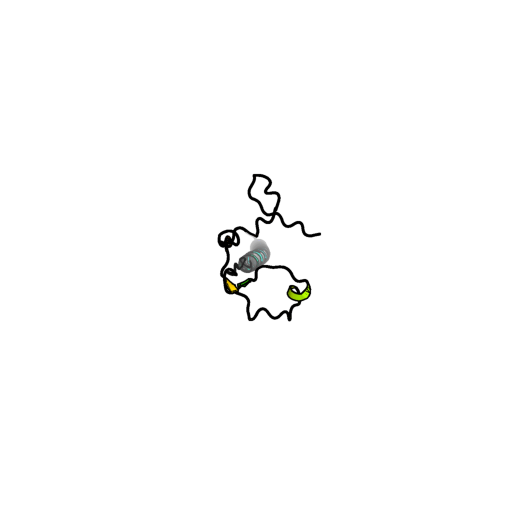 N 1
ATOM 715 C CA . ALA A 1 91 ? 21.809 18.637 -4.610 1.00 39.03 91 ALA A CA 1
ATOM 716 C C . ALA A 1 91 ? 22.140 19.842 -3.729 1.00 39.03 91 ALA A C 1
ATOM 718 O O . ALA A 1 91 ? 23.301 20.221 -3.575 1.00 39.03 91 ALA A O 1
ATOM 719 N N . GLU A 1 92 ? 21.113 20.497 -3.190 1.00 44.28 92 GLU A N 1
ATOM 720 C CA . GLU A 1 92 ? 21.315 21.173 -1.920 1.00 44.28 92 GLU A CA 1
ATOM 721 C C . GLU A 1 92 ? 21.841 20.100 -0.955 1.00 44.28 92 GLU A C 1
ATOM 723 O O . GLU A 1 92 ? 21.438 18.936 -1.004 1.00 44.28 92 GLU A O 1
ATOM 728 N N . ALA A 1 93 ? 22.873 20.453 -0.193 1.00 42.47 93 ALA A N 1
ATOM 729 C CA . ALA A 1 93 ? 23.798 19.526 0.461 1.00 42.47 93 ALA A CA 1
ATOM 730 C C . ALA A 1 93 ? 23.186 18.648 1.581 1.00 42.47 93 ALA A C 1
ATOM 732 O O . ALA A 1 93 ? 23.920 18.115 2.410 1.00 42.47 93 ALA A O 1
ATOM 733 N N . ASP A 1 94 ? 21.862 18.506 1.637 1.00 46.78 94 ASP A N 1
ATOM 734 C CA . ASP A 1 94 ? 21.116 17.734 2.628 1.00 46.78 94 ASP A CA 1
ATOM 735 C C . ASP A 1 94 ? 20.640 16.359 2.120 1.00 46.78 94 ASP A C 1
ATOM 737 O O . ASP A 1 94 ? 20.106 15.572 2.901 1.00 46.78 94 ASP A O 1
ATOM 741 N N . GLY A 1 95 ? 20.877 16.030 0.843 1.00 40.78 95 GLY A N 1
ATOM 742 C CA . GLY A 1 95 ? 20.622 14.693 0.298 1.00 40.78 95 GLY A CA 1
ATOM 743 C C . GLY A 1 95 ? 19.139 14.319 0.203 1.00 40.78 95 GLY A C 1
ATOM 744 O O . GLY A 1 95 ? 18.818 13.134 0.120 1.00 40.78 95 GLY A O 1
ATOM 745 N N . PHE A 1 96 ? 18.228 15.298 0.208 1.00 37.16 96 PHE A N 1
ATOM 746 C CA . PHE A 1 96 ? 16.792 15.051 0.100 1.00 37.16 96 PHE A CA 1
ATOM 747 C C . PHE A 1 96 ? 16.281 15.365 -1.315 1.00 37.16 96 PHE A C 1
ATOM 749 O O . PHE A 1 96 ? 16.126 16.523 -1.697 1.00 37.16 96 PHE A O 1
ATOM 756 N N . CYS A 1 97 ? 15.945 14.340 -2.105 1.00 44.94 97 CYS A N 1
ATOM 757 C CA . CYS A 1 97 ? 15.216 14.546 -3.359 1.00 44.94 97 CYS A CA 1
ATOM 758 C C . CYS A 1 97 ? 13.765 14.942 -3.045 1.00 44.94 97 CYS A C 1
ATOM 760 O O . CYS A 1 97 ? 12.924 14.086 -2.772 1.00 44.94 9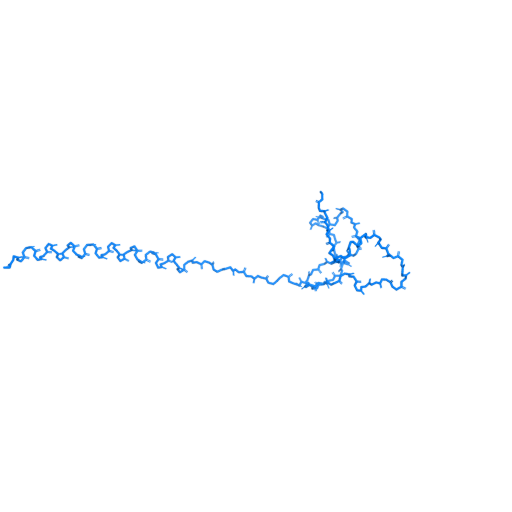7 CYS A O 1
ATOM 762 N N . ARG A 1 98 ? 13.451 16.242 -3.073 1.00 42.06 98 ARG A N 1
ATOM 763 C CA . ARG A 1 98 ? 12.063 16.722 -3.053 1.00 42.06 98 ARG A CA 1
ATOM 764 C C . ARG A 1 98 ? 11.560 16.871 -4.487 1.00 42.06 98 ARG A C 1
ATOM 766 O O . ARG A 1 98 ? 12.006 17.759 -5.205 1.00 42.06 98 ARG A O 1
ATOM 773 N N . TYR A 1 99 ? 10.604 16.038 -4.890 1.00 41.00 99 TYR A N 1
ATOM 774 C CA . TYR A 1 99 ? 9.762 16.335 -6.048 1.00 41.00 99 TYR A CA 1
ATOM 775 C C . TYR A 1 99 ? 8.710 17.365 -5.620 1.00 41.00 99 TYR A C 1
ATOM 777 O O . TYR A 1 99 ? 7.851 17.068 -4.790 1.00 41.00 99 TYR A O 1
ATOM 785 N N . ASN A 1 100 ? 8.777 18.581 -6.167 1.00 31.77 100 ASN A N 1
ATOM 786 C CA . ASN A 1 100 ? 7.643 19.501 -6.126 1.00 31.77 100 ASN A CA 1
ATOM 787 C C . ASN A 1 100 ? 6.585 18.978 -7.103 1.00 31.77 100 ASN A C 1
ATOM 789 O O . ASN A 1 100 ? 6.796 19.007 -8.313 1.00 31.77 100 ASN A O 1
ATOM 793 N N . ILE A 1 101 ? 5.452 18.517 -6.575 1.00 34.34 101 ILE A N 1
ATOM 794 C CA . ILE A 1 101 ? 4.214 18.424 -7.350 1.00 34.34 101 ILE A CA 1
ATOM 795 C C . ILE A 1 101 ? 3.731 19.858 -7.576 1.00 34.34 101 ILE A C 1
ATOM 797 O O . ILE A 1 101 ? 3.483 20.585 -6.611 1.00 34.34 101 ILE A O 1
ATOM 801 N N . VAL A 1 102 ? 3.639 20.257 -8.844 1.00 40.06 102 VAL A N 1
ATOM 802 C CA . VAL A 1 102 ? 2.880 21.430 -9.297 1.00 40.06 102 VAL A CA 1
ATOM 803 C C . VAL A 1 102 ? 1.658 20.925 -10.041 1.00 40.06 102 VAL A C 1
ATOM 805 O O . VAL A 1 102 ? 1.832 19.971 -10.833 1.00 40.06 102 VAL A O 1
#

Foldseek 3Di:
DDPVVVVVVVVVVVVVVVVVVVVVVVVVVVVVPPDDDDDDDPFFFDFDDPDDDPQCVDPPDDSPVTDTGGPPDDPPPPDPPVNPPPPPPVPPPPPDDDDDDD

pLDDT: mean 74.69, std 20.02, range [31.77, 96.38]

Radius of gyration: 33.41 Å; chains: 1; bounding box: 74×28×82 Å